Protein AF-A0A0N4XZN3-F1 (afdb_monomer_lite)

pLDDT: mean 88.37, std 9.89, range [32.91, 96.88]

InterPro domains:
  IPR043968 SGNH domain [PF19040] (15-165)
  IPR050879 Acyltransferase 3 [PTHR23028] (6-168)

Sequence (171 aa):
MLEHDCNLKFSDYIHRVGEMRPDYLFVITKCVLRGREPNSTEQDAFVKQMSTRTQTLQNLVTKRMFILDALPRPIPRYVTVLNSKLSNHQSFNQTELFDQMAVEFTRSALRQVINSCEKCSLISYDNVFGSGSSFRVFDEKTKVSFFTEHYMSPFGLREVAPIYEEICASF

Secondary structure (DSSP, 8-state):
-HHHHHHHHHHHHHHHHHHH--SEEEE-PPP---SSPPPHHHHHHHHHHHHHHHHHHHHH-SSEEEEEPPPP-BPTTHHHHHHHHHHTT----GGGGB-HHHHHHHHHHHHHHHTT-TTEEEE--HHHHEETTEE-SB-TTT--BSB-SSSB-HHHHHHHHHHHHHHHHT-

Radius of gyration: 17.48 Å; chains: 1; bounding box: 46×41×43 Å

Structure (mmCIF, N/CA/C/O backbone):
data_AF-A0A0N4XZN3-F1
#
_entry.id   AF-A0A0N4XZN3-F1
#
loop_
_atom_site.group_PDB
_atom_site.id
_atom_site.type_symbol
_atom_site.label_atom_id
_atom_site.label_alt_id
_atom_site.label_comp_id
_atom_site.label_asym_id
_atom_site.label_entity_id
_atom_site.label_seq_id
_atom_site.pdbx_PDB_ins_code
_atom_site.Cartn_x
_atom_site.Cartn_y
_atom_site.Cartn_z
_atom_site.occupancy
_atom_site.B_iso_or_equiv
_atom_site.auth_seq_id
_atom_site.auth_comp_id
_atom_site.auth_asym_id
_atom_site.auth_atom_id
_atom_site.pdbx_PDB_model_num
ATOM 1 N N . MET A 1 1 ? -10.586 21.192 -7.778 1.00 32.91 1 MET A N 1
ATOM 2 C CA . MET A 1 1 ? -11.608 20.205 -8.209 1.00 32.91 1 MET A CA 1
ATOM 3 C C . MET A 1 1 ? -11.379 18.814 -7.617 1.00 32.91 1 MET A C 1
ATOM 5 O O . MET A 1 1 ? -12.335 18.256 -7.107 1.00 32.91 1 MET A O 1
ATOM 9 N N . LEU A 1 2 ? -10.148 18.279 -7.610 1.00 49.03 2 LEU A N 1
ATOM 10 C CA . LEU A 1 2 ? -9.853 16.934 -7.077 1.00 49.03 2 LEU A CA 1
ATOM 11 C C . LEU A 1 2 ? -10.108 16.762 -5.561 1.00 49.03 2 LEU A C 1
ATOM 13 O O . LEU A 1 2 ? -10.553 15.702 -5.143 1.00 49.03 2 LEU A O 1
ATOM 17 N N . GLU A 1 3 ? -9.877 17.786 -4.730 1.00 53.75 3 GLU A N 1
ATOM 18 C CA . GLU A 1 3 ? -10.095 17.675 -3.272 1.00 53.75 3 GLU A CA 1
ATOM 19 C C . GLU A 1 3 ? -11.572 17.580 -2.861 1.00 53.75 3 GLU A C 1
ATOM 21 O O . GLU A 1 3 ? -11.894 16.879 -1.903 1.00 53.75 3 GLU A O 1
ATOM 26 N N . HIS A 1 4 ? -12.477 18.258 -3.580 1.00 54.84 4 HIS A N 1
ATOM 27 C CA . HIS A 1 4 ? -13.907 18.252 -3.253 1.00 54.84 4 HIS A CA 1
ATOM 28 C C . HIS A 1 4 ? -14.523 16.865 -3.487 1.00 54.84 4 HIS A C 1
ATOM 30 O O . HIS A 1 4 ? -15.221 16.351 -2.618 1.00 54.84 4 HIS A O 1
ATOM 36 N N . ASP A 1 5 ? -14.173 16.220 -4.603 1.00 66.38 5 ASP A N 1
ATOM 37 C CA . ASP A 1 5 ? -14.630 14.864 -4.928 1.00 66.38 5 ASP A CA 1
ATOM 38 C C . ASP A 1 5 ? -14.060 13.820 -3.948 1.00 66.38 5 ASP A C 1
ATOM 40 O O . ASP A 1 5 ? -14.796 12.995 -3.412 1.00 66.38 5 ASP A O 1
ATOM 44 N N . CYS A 1 6 ? -12.774 13.920 -3.583 1.00 70.19 6 CYS A N 1
ATOM 45 C CA . CYS A 1 6 ? -12.170 13.039 -2.575 1.00 70.19 6 CYS A CA 1
ATOM 46 C C . CYS A 1 6 ? -12.854 13.127 -1.200 1.00 70.19 6 CYS A C 1
ATOM 48 O O . CYS A 1 6 ? -13.002 12.109 -0.522 1.00 70.19 6 CYS A O 1
ATOM 50 N N . ASN A 1 7 ? -13.263 14.325 -0.771 1.00 75.12 7 ASN A N 1
ATOM 51 C CA . ASN A 1 7 ? -13.952 14.504 0.509 1.00 75.12 7 ASN A CA 1
ATOM 52 C C . ASN A 1 7 ? -15.372 13.923 0.486 1.00 75.12 7 ASN A C 1
ATOM 54 O O . ASN A 1 7 ? -15.772 13.282 1.458 1.00 75.12 7 ASN A O 1
ATOM 58 N N . LEU A 1 8 ? -16.101 14.073 -0.625 1.00 76.06 8 LEU A N 1
ATOM 59 C CA . LEU A 1 8 ? -17.420 13.456 -0.798 1.00 76.06 8 LEU A CA 1
ATOM 60 C C . LEU A 1 8 ? -17.325 11.925 -0.783 1.00 76.06 8 LEU A C 1
ATOM 62 O O . LEU A 1 8 ? -18.029 11.272 -0.017 1.00 76.06 8 LEU A O 1
ATOM 66 N N . LYS A 1 9 ? -16.376 11.347 -1.531 1.00 84.44 9 LYS A N 1
ATOM 67 C CA . LYS A 1 9 ? -16.138 9.893 -1.528 1.00 84.44 9 LYS A CA 1
ATOM 68 C C . LYS A 1 9 ? -15.739 9.357 -0.159 1.00 84.44 9 LYS A C 1
ATOM 70 O O . LYS A 1 9 ? -16.122 8.245 0.197 1.00 84.44 9 LYS A O 1
ATOM 75 N N . PHE A 1 10 ? -14.988 10.137 0.616 1.00 86.88 10 PHE A N 1
ATOM 76 C CA . PHE A 1 10 ? -14.666 9.764 1.987 1.00 86.88 10 PHE A CA 1
ATOM 77 C C . PHE A 1 10 ? -15.916 9.755 2.877 1.00 86.88 10 PHE A C 1
ATOM 79 O O . PHE A 1 10 ? -16.100 8.809 3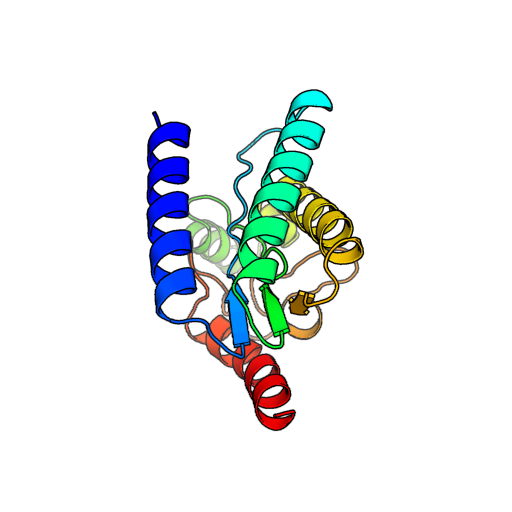.636 1.00 86.88 10 PHE A O 1
ATOM 86 N N . SER A 1 11 ? -16.802 10.747 2.748 1.00 89.31 11 SER A N 1
ATOM 87 C CA . SER A 1 11 ? -18.074 10.775 3.484 1.00 89.31 11 SER A CA 1
ATOM 88 C C . SER A 1 11 ? -18.942 9.549 3.180 1.00 89.31 11 SER A C 1
ATOM 90 O O . SER A 1 11 ? -19.426 8.899 4.106 1.00 89.31 11 SER A O 1
ATOM 92 N N . ASP A 1 12 ? -19.077 9.180 1.904 1.00 92.00 12 ASP A N 1
ATOM 93 C CA . ASP A 1 12 ? -19.816 7.980 1.488 1.00 92.00 12 ASP A CA 1
ATOM 94 C C . ASP A 1 12 ? -19.195 6.695 2.059 1.00 92.00 12 ASP A C 1
ATOM 96 O O . ASP A 1 12 ? -19.902 5.788 2.502 1.00 92.00 12 ASP A O 1
ATOM 100 N N . TYR A 1 13 ? -17.861 6.606 2.063 1.00 92.12 13 TYR A N 1
ATOM 101 C CA . TYR A 1 13 ? -17.138 5.468 2.631 1.00 92.12 13 TYR A CA 1
ATOM 102 C C . TYR A 1 13 ? -17.388 5.339 4.137 1.00 92.12 13 TYR A C 1
ATOM 104 O O . TYR A 1 13 ? -17.700 4.251 4.618 1.00 92.12 13 TYR A O 1
ATOM 112 N N . ILE A 1 14 ? -17.315 6.452 4.870 1.00 94.56 14 ILE A N 1
ATOM 113 C CA . ILE A 1 14 ? -17.591 6.506 6.310 1.00 94.56 14 ILE A CA 1
ATOM 114 C C . ILE A 1 14 ? -19.020 6.076 6.615 1.00 94.56 14 ILE A C 1
ATOM 116 O O . ILE A 1 14 ? -19.227 5.281 7.530 1.00 94.56 14 ILE A O 1
ATOM 120 N N . HIS A 1 15 ? -19.988 6.548 5.828 1.00 95.56 15 HIS A N 1
ATOM 121 C CA . HIS A 1 15 ? -21.382 6.147 5.973 1.00 95.56 15 HIS A CA 1
ATOM 122 C C . HIS A 1 15 ? -21.540 4.625 5.845 1.00 95.56 15 HIS A C 1
ATOM 124 O O . HIS A 1 15 ? -22.050 3.989 6.764 1.00 95.56 15 HIS A O 1
ATOM 130 N N . ARG A 1 16 ? -20.989 4.021 4.784 1.00 95.19 16 ARG A N 1
ATOM 131 C CA . ARG A 1 16 ? -21.050 2.565 4.566 1.00 95.19 16 ARG A CA 1
ATOM 132 C C . ARG A 1 16 ? -20.364 1.765 5.671 1.00 95.19 16 ARG A C 1
ATOM 134 O O . ARG A 1 16 ? -20.902 0.760 6.125 1.00 95.19 16 ARG A O 1
ATOM 141 N N . VAL A 1 17 ? -19.178 2.186 6.115 1.00 96.00 17 VAL A N 1
ATOM 142 C CA . VAL A 1 17 ? -18.477 1.529 7.234 1.00 96.00 17 VAL A CA 1
ATOM 143 C C . VAL A 1 17 ? -19.312 1.622 8.514 1.00 96.00 17 VAL A C 1
ATOM 145 O O . VAL A 1 17 ? -19.399 0.644 9.253 1.00 96.00 17 VAL A O 1
ATOM 148 N N . GLY A 1 18 ? -19.963 2.763 8.750 1.00 96.38 18 GLY A N 1
ATOM 149 C CA . GLY A 1 18 ? -20.857 2.970 9.886 1.00 96.38 18 GLY A CA 1
ATOM 150 C C . GLY A 1 18 ? -22.113 2.098 9.852 1.00 96.38 18 GLY A C 1
ATOM 151 O O . GLY A 1 18 ? -22.528 1.624 10.904 1.00 96.38 18 GLY A O 1
ATOM 152 N N . GLU A 1 19 ? -22.686 1.838 8.675 1.00 96.88 19 GLU A N 1
ATOM 153 C CA . GLU A 1 19 ? -23.810 0.902 8.517 1.00 96.88 19 GLU A CA 1
ATOM 154 C C . GLU A 1 19 ? -23.385 -0.552 8.757 1.00 96.88 19 GLU A C 1
ATOM 156 O O . GLU A 1 19 ? -24.085 -1.300 9.437 1.00 96.88 19 GLU A O 1
ATOM 161 N N . MET A 1 20 ? -22.223 -0.952 8.232 1.00 96.38 20 MET A N 1
ATOM 162 C CA . MET A 1 20 ? -21.721 -2.325 8.358 1.00 96.38 20 MET A CA 1
ATOM 163 C C . MET A 1 20 ? -21.184 -2.653 9.756 1.00 96.38 20 MET A C 1
ATOM 165 O O . MET A 1 20 ? -21.233 -3.813 10.157 1.00 96.38 20 MET A O 1
ATOM 169 N N . ARG A 1 21 ? -20.637 -1.659 10.474 1.00 94.56 21 ARG A N 1
ATOM 170 C CA . ARG A 1 21 ? -19.970 -1.804 11.785 1.00 94.56 21 ARG A CA 1
ATOM 171 C C . ARG A 1 21 ? -19.018 -3.011 11.848 1.00 94.56 21 ARG A C 1
ATOM 173 O O . ARG A 1 21 ? -19.227 -3.914 12.659 1.00 94.56 21 ARG A O 1
ATOM 180 N N . PRO A 1 22 ? -17.991 -3.063 10.985 1.00 96.69 22 PRO A N 1
ATOM 181 C CA . PRO A 1 22 ? -17.178 -4.259 10.841 1.00 96.69 22 PRO A CA 1
ATOM 182 C C . PRO A 1 22 ? -16.322 -4.543 12.084 1.00 96.69 22 PRO A C 1
ATOM 184 O O . PRO A 1 22 ? -15.758 -3.629 12.691 1.00 96.69 22 PRO A O 1
ATOM 187 N N . ASP A 1 23 ? -16.140 -5.832 12.378 1.00 95.50 23 ASP A N 1
ATOM 188 C CA . ASP A 1 23 ? -15.114 -6.324 13.306 1.00 95.50 23 ASP A CA 1
ATOM 189 C C . ASP A 1 23 ? -13.709 -5.959 12.845 1.00 95.50 23 ASP A C 1
ATOM 191 O O . ASP A 1 23 ? -12.902 -5.449 13.629 1.00 95.50 23 ASP A O 1
ATOM 195 N N . TYR A 1 24 ? -13.450 -6.153 11.555 1.00 94.50 24 TYR A N 1
ATOM 196 C CA . TYR A 1 24 ? -12.155 -5.914 10.945 1.00 94.50 24 TYR A CA 1
ATOM 197 C C . TYR A 1 24 ? -12.304 -5.037 9.708 1.00 94.50 24 TYR A C 1
ATOM 199 O O . TYR A 1 24 ? -13.159 -5.294 8.862 1.00 94.50 24 TYR A O 1
ATOM 207 N N . LEU A 1 25 ? -11.456 -4.019 9.581 1.00 94.94 25 LEU A N 1
ATOM 208 C CA . LEU A 1 25 ? -11.438 -3.140 8.412 1.00 94.94 25 LEU A CA 1
ATOM 209 C C . LEU A 1 25 ? -10.049 -3.101 7.787 1.00 94.94 25 LEU A C 1
ATOM 211 O O . LEU A 1 25 ? -9.089 -2.764 8.470 1.00 94.94 25 LEU A O 1
ATOM 215 N N . PHE A 1 26 ? -9.951 -3.369 6.487 1.00 92.81 26 PHE A N 1
ATOM 216 C CA . PHE A 1 26 ? -8.720 -3.191 5.717 1.00 92.81 26 PHE A CA 1
ATOM 217 C C . PHE A 1 26 ? -8.796 -1.886 4.922 1.00 92.81 26 PHE A C 1
ATOM 219 O O . PHE A 1 26 ? -9.704 -1.690 4.115 1.00 92.81 26 PHE A O 1
ATOM 226 N N . VAL A 1 27 ? -7.843 -0.985 5.150 1.00 90.19 27 VAL A N 1
ATOM 227 C CA . VAL A 1 27 ? -7.768 0.334 4.517 1.00 90.19 27 VAL A CA 1
ATOM 228 C C . VAL A 1 27 ? -6.563 0.375 3.589 1.00 90.19 27 VAL A C 1
ATOM 230 O O . VAL A 1 27 ? -5.416 0.344 4.029 1.00 90.19 27 VAL A O 1
ATOM 233 N N . ILE A 1 28 ? -6.830 0.492 2.291 1.00 81.19 28 ILE A N 1
ATOM 234 C CA . ILE A 1 28 ? -5.795 0.652 1.269 1.00 81.19 28 ILE A CA 1
ATOM 235 C C . ILE A 1 28 ? -5.519 2.144 1.099 1.00 81.19 28 ILE A C 1
ATOM 237 O O . ILE A 1 28 ? -6.377 2.895 0.629 1.00 81.19 28 ILE A O 1
ATOM 241 N N . THR A 1 29 ? -4.315 2.579 1.459 1.00 70.81 29 THR A N 1
ATOM 242 C CA . THR A 1 29 ? -3.883 3.962 1.253 1.00 70.81 29 THR A CA 1
ATOM 243 C C . THR A 1 29 ? -3.195 4.077 -0.107 1.00 70.81 29 THR A C 1
ATOM 245 O O . THR A 1 29 ? -2.311 3.294 -0.450 1.00 70.81 29 THR A O 1
ATOM 248 N N . LYS A 1 30 ? -3.631 5.024 -0.944 1.00 66.56 30 LYS A N 1
ATOM 249 C CA . LYS A 1 30 ? -2.907 5.365 -2.177 1.00 66.56 30 LYS A CA 1
ATOM 250 C C . LYS A 1 30 ? -2.023 6.573 -1.902 1.00 66.56 30 LYS A C 1
ATOM 252 O O . LYS A 1 30 ? -2.491 7.546 -1.320 1.00 66.56 30 LYS A O 1
ATOM 257 N N . CYS A 1 31 ? -0.773 6.525 -2.359 1.00 60.41 31 CYS A N 1
ATOM 258 C CA . CYS A 1 31 ? 0.138 7.665 -2.300 1.00 60.41 31 CYS A CA 1
ATOM 259 C C . CYS A 1 31 ? -0.448 8.849 -3.096 1.00 60.41 31 CYS A C 1
ATOM 261 O O . CYS A 1 31 ? -0.758 8.718 -4.286 1.00 60.41 31 CYS A O 1
ATOM 263 N N . VAL A 1 32 ? -0.653 9.986 -2.422 1.00 60.38 32 VAL A N 1
ATOM 264 C CA . VAL A 1 32 ? -1.371 11.152 -2.976 1.00 60.38 32 VAL A CA 1
ATOM 265 C C . VAL A 1 32 ? -0.415 12.209 -3.530 1.00 60.38 32 VAL A C 1
ATOM 267 O O . VAL A 1 32 ? -0.792 12.963 -4.429 1.00 60.38 32 VAL A O 1
ATOM 270 N N . LEU A 1 33 ? 0.830 12.245 -3.048 1.00 64.06 33 LEU A N 1
ATOM 271 C CA . LEU A 1 33 ? 1.810 13.224 -3.504 1.00 64.06 33 LEU A CA 1
ATOM 272 C C . LEU A 1 33 ? 2.217 12.976 -4.959 1.00 64.06 33 LEU A C 1
ATOM 274 O O . LEU A 1 33 ? 2.283 11.841 -5.437 1.00 64.06 33 LEU A O 1
ATOM 278 N N . ARG A 1 34 ? 2.439 14.073 -5.686 1.00 61.78 34 ARG A N 1
ATOM 279 C CA . ARG A 1 34 ? 2.881 14.054 -7.080 1.00 61.78 34 ARG A CA 1
ATOM 280 C C . ARG A 1 34 ? 3.993 15.071 -7.287 1.00 61.78 34 ARG A C 1
ATOM 282 O O . ARG A 1 34 ? 3.723 16.267 -7.241 1.00 61.78 34 ARG A O 1
ATOM 289 N N . GLY A 1 35 ? 5.191 14.589 -7.612 1.00 62.06 35 GLY A N 1
ATOM 290 C CA . GLY A 1 35 ? 6.164 15.327 -8.422 1.00 62.06 35 GLY A CA 1
ATOM 291 C C . GLY A 1 35 ? 6.796 16.573 -7.799 1.00 62.06 35 GLY A C 1
ATOM 292 O O . GLY A 1 35 ? 7.469 17.305 -8.518 1.00 62.06 35 GLY A O 1
ATOM 293 N N . ARG A 1 36 ? 6.593 16.830 -6.502 1.00 75.31 36 ARG A N 1
ATOM 294 C CA . ARG A 1 36 ? 7.401 17.770 -5.716 1.00 75.31 36 ARG A CA 1
ATOM 295 C C . ARG A 1 36 ? 7.333 17.450 -4.232 1.00 75.31 36 ARG A C 1
ATOM 297 O O . ARG A 1 36 ? 6.338 16.896 -3.759 1.00 75.31 36 ARG A O 1
ATOM 304 N N . GLU A 1 37 ? 8.358 17.886 -3.515 1.00 73.75 37 GLU A N 1
ATOM 305 C CA . GLU A 1 37 ? 8.360 17.861 -2.062 1.00 73.75 37 GLU A CA 1
ATOM 306 C C . GLU A 1 37 ? 7.263 18.805 -1.530 1.00 73.75 37 GLU A C 1
ATOM 308 O O . GLU A 1 37 ? 7.170 19.963 -1.970 1.00 73.75 37 GLU A O 1
ATOM 313 N N . PRO A 1 38 ? 6.375 18.327 -0.642 1.00 77.50 38 PRO A N 1
ATOM 314 C CA . PRO A 1 38 ? 5.446 19.201 0.060 1.00 77.50 38 PRO A CA 1
ATOM 315 C C . PRO A 1 38 ? 6.219 20.120 1.013 1.00 77.50 38 PRO A C 1
ATOM 317 O O . PRO A 1 38 ? 7.145 19.677 1.692 1.00 77.50 38 PRO A O 1
ATOM 320 N N . ASN A 1 39 ? 5.826 21.390 1.107 1.00 85.62 39 ASN A N 1
ATOM 321 C CA . ASN A 1 39 ? 6.360 22.271 2.151 1.00 85.62 39 ASN A CA 1
ATOM 322 C C . ASN A 1 39 ? 5.834 21.850 3.538 1.00 85.62 39 ASN A C 1
ATOM 324 O O . ASN A 1 39 ? 4.866 21.098 3.632 1.00 85.62 39 ASN A O 1
ATOM 328 N N . SER A 1 40 ? 6.433 22.352 4.620 1.00 85.38 40 SER A N 1
ATOM 329 C CA . SER A 1 40 ? 6.061 21.959 5.991 1.00 85.38 40 SER A CA 1
ATOM 330 C C . SER A 1 40 ? 4.565 22.110 6.292 1.00 85.38 40 SER A C 1
ATOM 332 O O . SER A 1 40 ? 3.961 21.216 6.872 1.00 85.38 40 SER A O 1
ATOM 334 N N . THR A 1 41 ? 3.929 23.187 5.826 1.00 87.69 41 THR A N 1
ATOM 335 C CA . THR A 1 41 ? 2.488 23.410 6.023 1.00 87.69 41 THR A CA 1
ATOM 336 C C . THR A 1 41 ? 1.636 22.361 5.303 1.00 87.69 41 THR A C 1
ATOM 338 O O . THR A 1 41 ? 0.640 21.887 5.846 1.00 87.69 41 THR A O 1
ATOM 341 N N . GLU A 1 42 ? 2.022 21.970 4.089 1.00 85.38 42 GLU A N 1
ATOM 342 C CA . GLU A 1 42 ? 1.353 20.907 3.330 1.00 85.38 42 GLU A CA 1
ATOM 343 C C . GLU A 1 42 ? 1.542 19.540 3.989 1.00 85.38 42 GLU A C 1
ATOM 345 O O . GLU A 1 42 ? 0.604 18.740 4.030 1.00 85.38 42 GLU A O 1
ATOM 350 N N . GLN A 1 43 ? 2.731 19.286 4.539 1.00 84.94 43 GLN A N 1
ATOM 351 C CA . GLN A 1 43 ? 3.023 18.065 5.284 1.00 84.94 43 GLN A CA 1
ATOM 352 C C . GLN A 1 43 ? 2.143 17.955 6.532 1.00 84.94 43 GLN A C 1
ATOM 354 O O . GLN A 1 43 ? 1.460 16.944 6.714 1.00 84.94 43 GLN A O 1
ATOM 359 N N . ASP A 1 44 ? 2.087 19.016 7.337 1.00 88.75 44 ASP A N 1
ATOM 360 C CA . ASP A 1 44 ? 1.267 19.076 8.548 1.00 88.75 44 ASP A CA 1
ATOM 361 C C . ASP A 1 44 ? -0.223 18.915 8.228 1.00 88.75 44 ASP A C 1
ATOM 363 O O . ASP A 1 44 ? -0.943 18.175 8.905 1.00 88.75 44 ASP A O 1
ATOM 367 N N . ALA A 1 45 ? -0.699 19.563 7.159 1.00 88.50 45 ALA A N 1
ATOM 368 C CA . ALA A 1 45 ? -2.077 19.429 6.698 1.00 88.50 45 ALA A CA 1
ATOM 369 C C . ALA A 1 45 ? -2.401 17.988 6.268 1.00 88.50 45 ALA A C 1
ATOM 371 O O . ALA A 1 45 ? -3.470 17.470 6.610 1.00 88.50 45 ALA A O 1
ATOM 372 N N . PHE A 1 46 ? -1.479 17.323 5.566 1.00 86.12 46 PHE A N 1
ATOM 373 C CA . PHE A 1 46 ? -1.630 15.930 5.150 1.00 86.12 46 PHE A CA 1
ATOM 374 C C . PHE A 1 46 ? -1.688 14.980 6.351 1.00 86.12 46 PHE A C 1
ATOM 376 O O . PHE A 1 46 ? -2.619 14.176 6.451 1.00 86.12 46 PHE A O 1
ATOM 383 N N . VAL A 1 47 ? -0.750 15.107 7.296 1.00 89.19 47 VAL A N 1
ATOM 384 C CA . VAL A 1 47 ? -0.727 14.301 8.527 1.00 89.19 47 VAL A CA 1
ATOM 385 C C . VAL A 1 47 ? -2.011 14.522 9.323 1.00 89.19 47 VAL A C 1
ATOM 387 O O . VAL A 1 47 ? -2.694 13.558 9.660 1.00 89.19 47 VAL A O 1
ATOM 390 N N . LYS A 1 48 ? -2.418 15.779 9.542 1.00 91.69 48 LYS A N 1
ATOM 391 C CA . LYS A 1 48 ? -3.656 16.115 10.261 1.00 91.69 48 LYS A CA 1
ATOM 392 C C . LYS A 1 48 ? -4.896 15.519 9.596 1.00 91.69 48 LYS A C 1
ATOM 394 O O . LYS A 1 48 ? -5.781 15.008 10.291 1.00 91.69 48 LYS A O 1
ATOM 399 N N . GLN A 1 49 ? -4.975 15.566 8.265 1.00 88.88 49 GLN A N 1
ATOM 400 C CA . GLN A 1 49 ? -6.076 14.954 7.526 1.00 88.88 49 GLN A CA 1
ATOM 401 C C . GLN A 1 49 ? -6.086 13.433 7.720 1.00 88.88 49 GLN A C 1
ATOM 403 O O . GLN A 1 49 ? -7.137 12.878 8.041 1.00 88.88 49 GLN A O 1
ATOM 408 N N . MET A 1 50 ? -4.944 12.758 7.567 1.00 88.75 50 MET A N 1
ATOM 409 C CA . MET A 1 50 ? -4.859 11.310 7.775 1.00 88.75 50 MET A CA 1
ATOM 410 C C . MET A 1 50 ? -5.204 10.910 9.210 1.00 88.75 50 MET A C 1
ATOM 412 O O . MET A 1 50 ? -5.961 9.955 9.391 1.00 88.75 50 MET A O 1
ATOM 416 N N . SER A 1 51 ? -4.736 11.659 10.212 1.00 92.31 51 SER A N 1
ATOM 417 C CA . SER A 1 51 ? -5.079 11.434 11.620 1.00 92.31 51 SER A CA 1
ATOM 418 C C . SER A 1 51 ? -6.577 11.551 11.850 1.00 92.31 51 SER A C 1
ATOM 420 O O . SER A 1 51 ? -7.186 10.636 12.395 1.00 92.31 51 SER A O 1
ATOM 422 N N . THR A 1 52 ? -7.196 12.626 11.354 1.00 92.50 52 THR A N 1
ATOM 423 C CA . THR A 1 52 ? -8.643 12.848 11.499 1.00 92.50 52 THR A CA 1
ATOM 424 C C . THR A 1 52 ? -9.435 11.710 10.858 1.00 92.50 52 THR A C 1
ATOM 426 O O . THR A 1 52 ? -10.329 11.143 11.479 1.00 92.50 52 THR A O 1
ATOM 429 N N . ARG A 1 53 ? -9.083 11.318 9.627 1.00 91.69 53 ARG A N 1
ATOM 430 C CA . ARG A 1 53 ? -9.776 10.242 8.903 1.00 91.69 53 ARG A CA 1
ATOM 431 C C . ARG A 1 53 ? -9.613 8.884 9.584 1.00 91.69 53 ARG A C 1
ATOM 433 O O . ARG A 1 53 ? -10.584 8.138 9.694 1.00 91.69 53 ARG A O 1
ATOM 440 N N . THR A 1 54 ? -8.410 8.587 10.068 1.00 93.50 54 THR A N 1
ATOM 441 C CA . THR A 1 54 ? -8.105 7.359 10.814 1.00 93.50 54 THR A CA 1
ATOM 442 C C . THR A 1 54 ? -8.876 7.315 12.129 1.00 93.50 54 THR A C 1
ATOM 444 O O . THR A 1 54 ? -9.468 6.288 12.456 1.00 93.50 54 THR A O 1
ATOM 447 N N . GLN A 1 55 ? -8.948 8.441 12.845 1.00 94.56 55 GLN A N 1
ATOM 448 C CA . GLN A 1 55 ? -9.703 8.554 14.088 1.00 94.56 55 GLN A CA 1
ATOM 449 C C . GLN A 1 55 ? -11.204 8.335 13.871 1.00 94.56 55 GLN A C 1
ATOM 451 O O . GLN A 1 55 ? -11.833 7.595 14.625 1.00 94.56 55 GLN A O 1
ATOM 456 N N . THR A 1 56 ? -11.778 8.916 12.816 1.00 94.44 56 THR A N 1
ATOM 457 C CA . THR A 1 56 ? -13.184 8.675 12.471 1.00 94.44 56 THR A CA 1
ATOM 458 C C . THR A 1 56 ? -13.436 7.199 12.173 1.00 94.44 56 THR A C 1
ATOM 460 O O . THR A 1 56 ? -14.399 6.634 12.683 1.00 94.44 56 THR A O 1
ATOM 463 N N . LEU A 1 57 ? -12.565 6.549 11.394 1.00 94.69 57 LEU A N 1
ATOM 464 C CA . LEU A 1 57 ? -12.732 5.138 11.041 1.00 94.69 57 LEU A CA 1
ATOM 465 C C . LEU A 1 57 ? -12.601 4.205 12.249 1.00 94.69 57 LEU A C 1
ATOM 467 O O . LEU A 1 57 ? -13.456 3.342 12.424 1.00 94.69 57 LEU A O 1
ATOM 471 N N . GLN A 1 58 ? -11.597 4.381 13.116 1.00 94.69 58 GLN A N 1
ATOM 472 C CA . GLN A 1 58 ? -11.413 3.483 14.269 1.00 94.69 58 GLN A CA 1
ATOM 473 C C . GLN A 1 58 ? -12.598 3.501 15.250 1.00 94.69 58 GLN A C 1
ATOM 475 O O . GLN A 1 58 ? -12.848 2.512 15.942 1.00 94.69 58 GLN A O 1
ATOM 480 N N . ASN A 1 59 ? -13.358 4.600 15.295 1.00 94.81 59 ASN A N 1
ATOM 481 C CA . ASN A 1 59 ? -14.564 4.704 16.116 1.00 94.81 59 ASN A CA 1
ATOM 482 C C . ASN A 1 59 ? -15.734 3.876 15.557 1.00 94.81 59 ASN A C 1
ATOM 484 O O . ASN A 1 59 ? -16.648 3.534 16.303 1.00 94.81 59 ASN A O 1
ATOM 488 N N . LEU A 1 60 ? -15.699 3.535 14.266 1.00 96.12 60 LEU A N 1
ATOM 489 C CA . LEU A 1 60 ? -16.725 2.739 13.585 1.00 96.12 60 LEU A CA 1
ATOM 490 C C . LEU A 1 60 ? -16.389 1.242 13.533 1.00 96.12 60 LEU A C 1
ATOM 492 O O . LEU A 1 60 ? -17.289 0.421 13.372 1.00 96.12 60 LEU A O 1
ATOM 496 N N . VAL A 1 61 ? -15.111 0.884 13.681 1.00 96.62 61 VAL A N 1
ATOM 497 C CA . VAL A 1 61 ? -14.634 -0.508 13.709 1.00 96.62 61 VAL A CA 1
ATOM 498 C C . VAL A 1 61 ? -14.725 -1.065 15.127 1.00 96.62 61 VAL A C 1
ATOM 500 O O . VAL A 1 61 ? -14.302 -0.411 16.083 1.00 96.62 61 VAL A O 1
ATOM 503 N N . THR A 1 62 ? -15.239 -2.280 15.304 1.00 95.44 62 THR A N 1
ATOM 504 C CA . THR A 1 62 ? -15.420 -2.862 16.646 1.00 95.44 62 THR A CA 1
ATOM 505 C C . THR A 1 62 ? -14.136 -3.485 17.195 1.00 95.44 62 THR A C 1
ATOM 507 O O . THR A 1 62 ? -13.849 -3.256 18.370 1.00 95.44 62 THR A O 1
ATOM 510 N N . LYS A 1 63 ? -13.327 -4.192 16.384 1.00 94.94 63 LYS A N 1
ATOM 511 C CA . LYS A 1 63 ? -12.092 -4.857 16.854 1.00 94.94 63 LYS A CA 1
ATOM 512 C C . LYS A 1 63 ? -10.805 -4.214 16.333 1.00 94.94 63 LYS A C 1
ATOM 514 O O . LYS A 1 63 ? -10.090 -3.596 17.118 1.00 94.94 63 LYS A O 1
ATOM 519 N N . ARG A 1 64 ? -10.467 -4.370 15.047 1.00 95.19 64 ARG A N 1
ATOM 520 C CA . ARG A 1 64 ? -9.145 -3.974 14.515 1.00 95.19 64 ARG A CA 1
ATOM 521 C C . ARG A 1 64 ? -9.217 -3.401 13.102 1.00 95.19 64 ARG A C 1
ATOM 523 O O . ARG A 1 64 ? -9.966 -3.874 12.257 1.00 95.19 64 ARG A O 1
ATOM 530 N N . MET A 1 65 ? -8.401 -2.391 12.834 1.00 95.12 65 MET A N 1
ATOM 531 C CA . MET A 1 65 ? -8.259 -1.757 11.530 1.00 95.12 65 MET A CA 1
ATOM 532 C C . MET A 1 65 ? -6.846 -1.982 10.993 1.00 95.12 65 MET A C 1
ATOM 534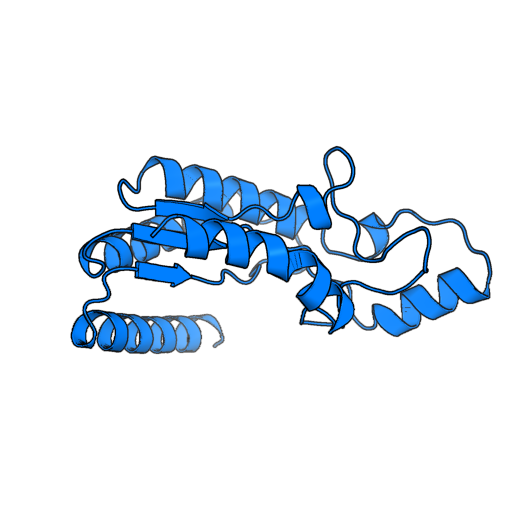 O O . MET A 1 65 ? -5.865 -1.530 11.574 1.00 95.12 65 MET A O 1
ATOM 538 N N . PHE A 1 66 ? -6.735 -2.668 9.867 1.00 94.00 66 PHE A N 1
ATOM 539 C CA . PHE A 1 66 ? -5.480 -2.867 9.164 1.00 94.00 66 PHE A CA 1
ATOM 540 C C . PHE A 1 66 ? -5.291 -1.767 8.137 1.00 94.00 66 PHE A C 1
ATOM 542 O O . PHE A 1 66 ? -6.111 -1.604 7.235 1.00 94.00 66 PHE A O 1
ATOM 549 N N . ILE A 1 67 ? -4.211 -1.010 8.263 1.00 92.88 67 ILE A N 1
ATOM 550 C CA . ILE A 1 67 ? -3.861 0.034 7.309 1.00 92.88 67 ILE A CA 1
ATOM 551 C C . ILE A 1 67 ? -2.699 -0.467 6.475 1.00 92.88 67 ILE A C 1
ATOM 553 O O . ILE A 1 67 ? -1.662 -0.865 7.002 1.00 92.88 67 ILE A O 1
ATOM 557 N N . LEU A 1 68 ? -2.878 -0.432 5.164 1.00 90.44 68 LEU A N 1
ATOM 558 C CA . LEU A 1 68 ? -1.820 -0.747 4.231 1.00 90.44 68 LEU A CA 1
ATOM 559 C C . LEU A 1 68 ? -0.741 0.329 4.255 1.00 90.44 68 LEU A C 1
ATOM 561 O O . LEU A 1 68 ? -1.059 1.512 4.080 1.00 90.44 68 LEU A O 1
ATOM 565 N N . ASP A 1 69 ? 0.516 -0.081 4.425 1.00 89.06 69 ASP A N 1
ATOM 566 C CA . ASP A 1 69 ? 1.639 0.836 4.267 1.00 89.06 69 ASP A CA 1
ATOM 567 C C . ASP A 1 69 ? 1.754 1.286 2.807 1.00 89.06 69 ASP A C 1
ATOM 569 O O . ASP A 1 69 ? 1.333 0.594 1.873 1.00 89.06 69 ASP A O 1
ATOM 573 N N . ALA A 1 70 ? 2.303 2.478 2.603 1.00 87.00 70 ALA A N 1
ATOM 574 C CA . ALA A 1 70 ? 2.373 3.057 1.275 1.00 87.00 70 ALA A CA 1
ATOM 575 C C . ALA A 1 70 ? 3.316 2.247 0.375 1.00 87.00 70 ALA A C 1
ATOM 577 O O . ALA A 1 70 ? 4.467 1.973 0.718 1.00 87.00 70 ALA A O 1
ATOM 578 N N . LEU A 1 71 ? 2.814 1.903 -0.809 1.00 87.06 71 LEU A N 1
ATOM 579 C CA . LEU A 1 71 ? 3.562 1.223 -1.862 1.00 87.06 71 LEU A CA 1
ATOM 580 C C . LEU A 1 71 ? 4.240 2.225 -2.800 1.00 87.06 71 LEU A C 1
ATOM 582 O O . LEU A 1 71 ? 3.722 3.336 -2.977 1.00 87.06 71 LEU A O 1
ATOM 586 N N . PRO A 1 72 ? 5.354 1.835 -3.453 1.00 85.94 72 PRO A N 1
ATOM 587 C CA . PRO A 1 72 ? 5.965 2.665 -4.477 1.00 85.94 72 PRO A CA 1
ATOM 588 C C . PRO A 1 72 ? 4.957 2.918 -5.597 1.00 85.94 72 PRO A C 1
ATOM 590 O O . PRO A 1 72 ? 4.237 2.018 -6.034 1.00 85.94 72 PRO A O 1
ATOM 593 N N . ARG A 1 73 ? 4.913 4.162 -6.075 1.00 85.25 73 ARG A N 1
ATOM 594 C CA . ARG A 1 73 ? 4.122 4.531 -7.245 1.00 85.25 73 ARG A CA 1
ATOM 595 C C . ARG A 1 73 ? 5.035 4.561 -8.467 1.00 85.25 73 ARG A C 1
ATOM 597 O O . ARG A 1 73 ? 5.86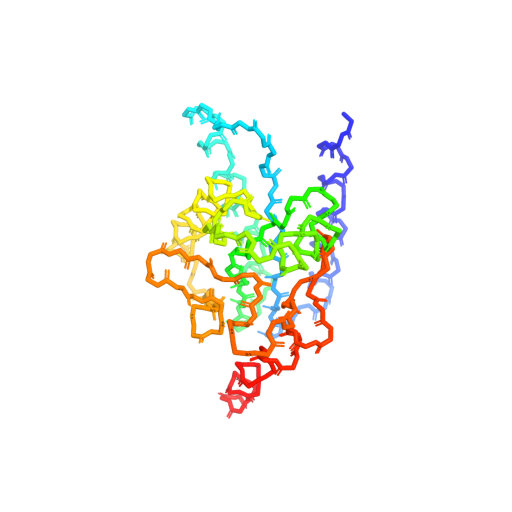9 5.467 -8.540 1.00 85.25 73 ARG A O 1
ATOM 604 N N . PRO A 1 74 ? 4.875 3.633 -9.424 1.00 89.94 74 PRO A N 1
ATOM 605 C CA . PRO A 1 74 ? 5.714 3.624 -10.608 1.00 89.94 74 PRO A CA 1
ATOM 606 C C . PRO A 1 74 ? 5.580 4.912 -11.426 1.00 89.94 74 PRO A C 1
ATOM 608 O O . PRO A 1 74 ? 4.527 5.562 -11.434 1.00 89.94 74 PRO A O 1
ATOM 611 N N . ILE A 1 75 ? 6.653 5.277 -12.126 1.00 89.88 75 ILE A N 1
ATOM 612 C CA . ILE A 1 75 ? 6.661 6.419 -13.046 1.00 89.88 75 ILE A CA 1
ATOM 613 C C . ILE A 1 75 ? 5.675 6.213 -14.215 1.00 89.88 75 ILE A C 1
ATOM 615 O O . ILE A 1 75 ? 5.318 5.080 -14.552 1.00 89.88 75 ILE A O 1
ATOM 619 N N . PRO A 1 76 ? 5.232 7.286 -14.892 1.00 88.31 76 PRO A N 1
ATOM 620 C CA . PRO A 1 76 ? 4.458 7.148 -16.124 1.00 88.31 76 PRO A CA 1
ATOM 621 C C . PRO A 1 76 ? 5.191 6.282 -17.157 1.00 88.31 76 PRO A C 1
ATOM 623 O O . PRO A 1 76 ? 6.405 6.409 -17.317 1.00 88.31 76 PRO A O 1
ATOM 626 N N . ARG A 1 77 ? 4.462 5.421 -17.884 1.00 90.62 77 ARG A N 1
ATOM 627 C CA . ARG A 1 77 ? 5.032 4.474 -18.864 1.00 90.62 77 ARG A CA 1
ATOM 628 C C . ARG A 1 77 ? 6.076 3.524 -18.272 1.00 90.62 77 ARG A C 1
ATOM 630 O O . ARG A 1 77 ? 6.937 3.029 -18.999 1.00 90.62 77 ARG A O 1
ATOM 637 N N . TYR A 1 78 ? 5.995 3.257 -16.970 1.00 92.88 78 TYR A N 1
ATOM 638 C CA . TYR A 1 78 ? 6.946 2.436 -16.226 1.00 92.88 78 TYR A CA 1
ATOM 639 C C . TYR A 1 78 ? 7.302 1.118 -16.927 1.00 92.88 78 TYR A C 1
ATOM 641 O O . TYR A 1 78 ? 8.482 0.835 -17.104 1.00 92.88 78 TYR A O 1
ATOM 649 N N . VAL A 1 79 ? 6.309 0.348 -17.388 1.00 93.12 79 VAL A N 1
ATOM 650 C CA . VAL A 1 79 ? 6.555 -0.945 -18.054 1.00 93.12 79 VAL A CA 1
ATOM 651 C C . VAL A 1 79 ? 7.361 -0.759 -19.343 1.00 93.12 79 VAL A C 1
ATOM 653 O O . VAL A 1 79 ? 8.305 -1.503 -19.595 1.00 93.12 79 VAL A O 1
ATOM 656 N N . THR A 1 80 ? 7.047 0.266 -20.138 1.00 94.81 80 THR A N 1
ATOM 657 C CA . THR A 1 80 ? 7.793 0.597 -21.360 1.00 94.81 80 THR A CA 1
ATOM 658 C C . THR A 1 80 ? 9.229 1.015 -21.045 1.00 94.81 80 THR A C 1
ATOM 660 O O . THR A 1 80 ? 10.159 0.549 -21.700 1.00 94.81 80 THR A O 1
ATOM 663 N N . VAL A 1 81 ? 9.424 1.863 -20.029 1.00 94.88 81 VAL A N 1
ATOM 664 C CA . VAL A 1 81 ? 10.757 2.312 -19.592 1.00 94.88 81 VAL A CA 1
ATOM 665 C C . VAL A 1 81 ? 11.584 1.136 -19.078 1.00 94.88 81 VAL A C 1
ATOM 667 O O . VAL A 1 81 ? 12.735 0.978 -19.486 1.00 94.88 81 VAL A O 1
ATOM 670 N N . LEU A 1 82 ? 10.996 0.285 -18.235 1.00 95.06 82 LEU A N 1
ATOM 671 C CA . LEU A 1 82 ? 11.636 -0.919 -17.717 1.00 95.06 82 LEU A CA 1
ATOM 672 C C . LEU A 1 82 ? 12.050 -1.849 -18.862 1.00 95.06 82 LEU A C 1
ATOM 674 O O . LEU A 1 82 ? 13.219 -2.217 -18.948 1.00 95.06 82 LEU A O 1
ATOM 678 N N . ASN A 1 83 ? 11.130 -2.171 -19.775 1.00 95.19 83 ASN A N 1
ATOM 679 C CA . ASN A 1 83 ? 11.412 -3.042 -20.917 1.00 95.19 83 ASN A CA 1
ATOM 680 C C . ASN A 1 83 ? 12.534 -2.485 -21.798 1.00 95.19 83 ASN A C 1
ATOM 682 O O . ASN A 1 83 ? 13.409 -3.240 -22.218 1.00 95.19 83 ASN A O 1
ATOM 686 N N . SER A 1 84 ? 12.545 -1.173 -22.046 1.00 96.50 84 SER A N 1
ATOM 687 C CA . SER A 1 84 ? 13.612 -0.513 -22.803 1.00 96.50 84 SER A CA 1
ATOM 688 C C . SER A 1 84 ? 14.965 -0.629 -22.096 1.00 96.50 84 SER A C 1
ATOM 690 O O . SER A 1 84 ? 15.952 -0.998 -22.728 1.00 96.50 84 SER A O 1
ATOM 692 N N . LYS A 1 85 ? 15.029 -0.331 -20.791 1.00 95.88 85 LYS A N 1
ATOM 693 C CA . LYS A 1 85 ? 16.273 -0.422 -20.011 1.00 95.88 85 LYS A CA 1
ATOM 694 C C . LYS A 1 85 ? 16.806 -1.860 -19.976 1.00 95.88 85 LYS A C 1
ATOM 696 O O . LYS A 1 85 ? 17.993 -2.071 -20.209 1.00 95.88 85 LYS A O 1
ATOM 701 N N . LEU A 1 86 ? 15.929 -2.845 -19.757 1.00 94.88 86 LEU A N 1
ATOM 702 C CA . LEU A 1 86 ? 16.292 -4.265 -19.736 1.00 94.88 86 LEU A CA 1
ATOM 703 C C . LEU A 1 86 ? 16.778 -4.766 -21.103 1.00 94.88 86 LEU A C 1
ATOM 705 O O . LEU A 1 86 ? 17.819 -5.413 -21.170 1.00 94.88 86 LEU A O 1
ATOM 709 N N . SER A 1 87 ? 16.060 -4.443 -22.184 1.00 96.25 87 SER A N 1
ATOM 710 C CA . SER A 1 87 ? 16.398 -4.906 -23.542 1.00 96.25 87 SER A CA 1
ATOM 711 C C . SER A 1 87 ? 17.724 -4.332 -24.043 1.00 96.25 87 SER A C 1
ATOM 713 O O . SER A 1 87 ? 18.438 -4.989 -24.790 1.00 96.25 87 SER A O 1
ATOM 715 N N . ASN A 1 88 ? 18.074 -3.124 -23.598 1.00 96.69 88 ASN A N 1
ATOM 716 C CA . ASN A 1 88 ? 19.333 -2.467 -23.947 1.00 96.69 88 ASN A CA 1
ATOM 717 C C . ASN A 1 88 ? 20.483 -2.806 -22.983 1.00 96.69 88 ASN A C 1
ATOM 719 O O . ASN A 1 88 ? 21.537 -2.181 -23.070 1.00 96.69 88 ASN A O 1
ATOM 723 N N . HIS A 1 89 ? 20.289 -3.736 -22.039 1.00 94.12 89 HIS A N 1
ATOM 724 C CA . HIS A 1 89 ? 21.259 -4.058 -20.983 1.00 94.12 89 HIS A CA 1
ATOM 725 C C . HIS A 1 89 ? 21.761 -2.822 -20.212 1.00 94.12 89 HIS A C 1
ATOM 727 O O . HIS A 1 89 ? 22.896 -2.781 -19.734 1.00 94.12 89 HIS A O 1
ATOM 733 N N . GLN A 1 90 ? 20.916 -1.797 -20.093 1.00 95.19 90 GLN A N 1
ATOM 734 C CA . GLN A 1 90 ? 21.255 -0.579 -19.376 1.00 95.19 90 GLN A CA 1
ATOM 735 C C . GLN A 1 90 ? 21.306 -0.880 -17.874 1.00 95.19 90 GLN A C 1
ATOM 737 O O . GLN A 1 90 ? 20.383 -1.483 -17.330 1.00 95.19 90 GLN A O 1
ATOM 742 N N . SER A 1 91 ? 22.359 -0.422 -17.195 1.00 92.38 91 SER A N 1
ATOM 743 C CA . SER A 1 91 ? 22.405 -0.407 -15.729 1.00 92.38 91 SER A CA 1
ATOM 744 C C . SER A 1 91 ? 21.591 0.772 -15.192 1.00 92.38 91 SER A C 1
ATOM 746 O O . SER A 1 91 ? 21.669 1.877 -15.734 1.00 92.38 91 SER A O 1
ATOM 748 N N . PHE A 1 92 ? 20.787 0.538 -14.157 1.00 92.25 92 PHE A N 1
ATOM 749 C CA . PHE A 1 92 ? 19.959 1.553 -13.506 1.00 92.25 92 PHE A CA 1
ATOM 750 C C . PHE A 1 92 ? 19.595 1.116 -12.085 1.00 92.25 92 PHE A C 1
ATOM 752 O O . PHE A 1 92 ? 19.574 -0.080 -11.785 1.00 92.25 92 PHE A O 1
ATOM 759 N N . ASN A 1 93 ? 19.266 2.077 -11.224 1.00 92.00 93 ASN A N 1
ATOM 760 C CA . ASN A 1 93 ? 18.684 1.794 -9.916 1.00 92.00 93 ASN A CA 1
ATOM 761 C C . ASN A 1 93 ? 17.155 1.698 -10.037 1.00 92.00 93 ASN A C 1
ATOM 763 O O . ASN A 1 93 ? 16.527 2.521 -10.704 1.00 92.00 93 ASN A O 1
ATOM 767 N N . GLN A 1 94 ? 16.530 0.721 -9.374 1.00 92.94 94 GLN A N 1
ATOM 768 C CA . GLN A 1 94 ? 15.069 0.608 -9.349 1.00 92.94 94 GLN A CA 1
ATOM 769 C C . GLN A 1 94 ? 14.383 1.851 -8.757 1.00 92.94 94 GLN A C 1
ATOM 771 O O . GLN A 1 94 ? 13.234 2.116 -9.106 1.00 92.94 94 GLN A O 1
ATOM 776 N N . THR A 1 95 ? 15.078 2.643 -7.932 1.00 91.62 95 THR A N 1
ATOM 777 C CA . THR A 1 95 ? 14.576 3.929 -7.418 1.00 91.62 95 THR A CA 1
ATOM 778 C C . THR A 1 95 ? 14.305 4.961 -8.508 1.00 91.62 95 THR A C 1
ATOM 780 O O . THR A 1 95 ? 13.462 5.829 -8.321 1.00 91.62 95 THR A O 1
ATOM 783 N N . GLU A 1 96 ? 14.919 4.835 -9.689 1.00 91.81 96 GLU A N 1
ATOM 784 C CA . GLU A 1 96 ? 14.606 5.676 -10.855 1.00 91.81 96 GLU A CA 1
ATOM 785 C C . GLU A 1 96 ? 13.204 5.401 -11.429 1.00 91.81 96 GLU A C 1
ATOM 787 O O . GLU A 1 96 ? 12.713 6.153 -12.271 1.00 91.81 96 GLU A O 1
ATOM 792 N N . LEU A 1 97 ? 12.569 4.293 -11.033 1.00 92.88 97 LEU A N 1
ATOM 793 C CA . LEU A 1 97 ? 11.327 3.803 -11.626 1.00 92.88 97 LEU A CA 1
ATOM 794 C C . LEU A 1 97 ? 10.078 4.104 -10.792 1.00 92.88 97 LEU A C 1
ATOM 796 O O . LEU A 1 97 ? 8.976 3.727 -11.199 1.00 92.88 97 LEU A O 1
ATOM 800 N N . PHE A 1 98 ? 10.214 4.797 -9.662 1.00 90.00 98 PHE A N 1
ATOM 801 C CA . PHE A 1 98 ? 9.093 5.243 -8.839 1.00 90.00 98 PHE A CA 1
ATOM 802 C C . PHE A 1 98 ? 9.405 6.558 -8.119 1.00 90.00 98 PHE A C 1
ATOM 804 O O . PHE A 1 98 ? 10.553 6.977 -8.017 1.00 90.00 98 PHE A O 1
ATOM 811 N N . ASP A 1 99 ? 8.369 7.219 -7.607 1.00 87.69 99 ASP A N 1
ATOM 812 C CA . ASP A 1 99 ? 8.528 8.436 -6.803 1.00 87.69 99 ASP A CA 1
ATOM 813 C C . ASP A 1 99 ? 8.941 8.072 -5.363 1.00 87.69 99 ASP A C 1
ATOM 815 O O . ASP A 1 99 ? 8.094 7.812 -4.501 1.00 87.69 99 ASP A O 1
ATOM 819 N N . GLN A 1 100 ? 10.256 7.977 -5.127 1.00 86.56 100 GLN A N 1
ATOM 820 C CA . GLN A 1 100 ? 10.823 7.577 -3.834 1.00 86.56 100 GLN A CA 1
ATOM 821 C C . GLN A 1 100 ? 10.455 8.550 -2.707 1.00 86.56 100 GLN A C 1
ATOM 823 O O . GLN A 1 100 ? 10.031 8.126 -1.633 1.00 86.56 100 GLN A O 1
ATOM 828 N N . MET A 1 101 ? 10.544 9.850 -2.975 1.00 85.44 101 MET A N 1
ATOM 829 C CA . MET A 1 101 ? 10.206 10.890 -2.006 1.00 85.44 101 MET A CA 1
ATOM 830 C C . MET A 1 101 ? 8.738 10.789 -1.575 1.00 85.44 101 MET A C 1
ATOM 832 O O . MET A 1 101 ? 8.428 10.833 -0.383 1.00 85.44 101 MET A O 1
ATOM 836 N N . ALA A 1 102 ? 7.823 10.608 -2.532 1.00 83.81 102 ALA A N 1
ATOM 837 C CA . ALA A 1 102 ? 6.401 10.510 -2.236 1.00 83.81 102 ALA A CA 1
ATOM 838 C C . ALA A 1 102 ? 6.063 9.281 -1.378 1.00 83.81 102 ALA A C 1
ATOM 840 O O . ALA A 1 102 ? 5.261 9.393 -0.440 1.00 83.81 102 ALA A O 1
ATOM 841 N N . VAL A 1 103 ? 6.665 8.118 -1.664 1.00 86.25 103 VAL A N 1
ATOM 842 C CA . VAL A 1 103 ? 6.428 6.914 -0.853 1.00 86.25 103 VAL A CA 1
ATOM 843 C C . VAL A 1 103 ? 7.022 7.071 0.545 1.00 86.25 103 VAL A C 1
ATOM 845 O O . VAL A 1 103 ? 6.302 6.849 1.514 1.00 86.25 103 VAL A O 1
ATOM 848 N N . GLU A 1 104 ? 8.263 7.538 0.686 1.00 87.38 104 GLU A N 1
ATOM 849 C CA . GLU A 1 104 ? 8.915 7.722 1.993 1.00 87.38 104 GLU A CA 1
ATOM 850 C C . GLU A 1 104 ? 8.146 8.692 2.890 1.00 87.38 104 GLU A C 1
ATOM 852 O O . GLU A 1 104 ? 7.869 8.377 4.053 1.00 87.38 104 GLU A O 1
ATOM 857 N N . PHE A 1 105 ? 7.714 9.826 2.334 1.00 86.88 105 PHE A N 1
ATOM 858 C CA . PHE A 1 105 ? 6.873 10.774 3.052 1.00 86.88 105 PHE A CA 1
ATOM 859 C C . PHE A 1 105 ? 5.560 10.130 3.510 1.00 86.88 105 PHE A C 1
ATOM 861 O O . PHE A 1 105 ? 5.185 10.239 4.679 1.00 86.88 105 PHE A O 1
ATOM 868 N N . THR A 1 106 ? 4.868 9.419 2.612 1.00 86.88 106 THR A N 1
ATOM 869 C CA . THR A 1 106 ? 3.577 8.797 2.942 1.00 86.88 106 THR A CA 1
ATOM 870 C C . THR A 1 106 ? 3.741 7.738 4.036 1.00 86.88 106 THR A C 1
ATOM 872 O O . THR A 1 106 ? 2.952 7.721 4.979 1.00 86.88 106 THR A O 1
ATOM 875 N N . ARG A 1 107 ? 4.788 6.902 3.973 1.00 88.38 107 ARG A N 1
ATOM 876 C CA . ARG A 1 107 ? 5.100 5.906 5.016 1.00 88.38 107 ARG A CA 1
ATOM 877 C C . ARG A 1 107 ? 5.401 6.568 6.358 1.00 88.38 107 ARG A C 1
ATOM 879 O O . ARG A 1 107 ? 4.903 6.120 7.389 1.00 88.38 107 ARG A O 1
ATOM 886 N N . SER A 1 108 ? 6.194 7.642 6.360 1.00 88.31 108 SER A N 1
ATOM 887 C CA . SER A 1 108 ? 6.496 8.412 7.575 1.00 88.31 108 SER A CA 1
ATOM 888 C C . SER A 1 108 ? 5.220 8.963 8.211 1.00 88.31 108 SER A C 1
ATOM 890 O O . SER A 1 108 ? 4.968 8.748 9.398 1.00 88.31 108 SER A O 1
ATOM 892 N N . ALA A 1 109 ? 4.367 9.595 7.407 1.00 88.56 109 ALA A N 1
ATOM 893 C CA . ALA A 1 109 ? 3.104 10.142 7.869 1.00 88.56 109 ALA A CA 1
ATOM 894 C C . ALA A 1 109 ? 2.164 9.043 8.404 1.00 88.56 109 ALA A C 1
ATOM 896 O O . ALA A 1 109 ? 1.594 9.206 9.479 1.00 88.56 109 ALA A O 1
ATOM 897 N N . LEU A 1 110 ? 2.047 7.892 7.728 1.00 90.12 110 LEU A N 1
ATOM 898 C CA . LEU A 1 110 ? 1.236 6.763 8.208 1.00 90.12 110 LEU A CA 1
ATOM 899 C C . LEU A 1 110 ? 1.721 6.230 9.556 1.00 90.12 110 LEU A C 1
ATOM 901 O O . LEU A 1 110 ? 0.910 6.011 10.453 1.00 90.12 110 LEU A O 1
ATOM 905 N N . ARG A 1 111 ? 3.035 6.070 9.732 1.00 90.19 111 ARG A N 1
ATOM 906 C CA . ARG A 1 111 ? 3.620 5.626 11.007 1.00 90.19 111 ARG A CA 1
ATOM 907 C C . ARG A 1 111 ? 3.314 6.603 12.142 1.00 90.19 111 ARG A C 1
ATOM 909 O O . ARG A 1 111 ? 2.961 6.163 13.230 1.00 90.19 111 ARG A O 1
ATOM 916 N N . GLN A 1 112 ? 3.378 7.911 11.883 1.00 90.56 112 GLN A N 1
ATOM 917 C CA . GLN A 1 112 ? 2.983 8.925 12.867 1.00 90.56 112 GLN A CA 1
ATOM 918 C C . GLN A 1 112 ? 1.505 8.802 13.255 1.00 90.56 112 GLN A C 1
ATOM 920 O O . GLN A 1 112 ? 1.178 8.820 14.440 1.00 90.56 112 GLN A O 1
ATOM 925 N N . VAL A 1 113 ? 0.615 8.629 12.275 1.00 90.31 113 VAL A N 1
ATOM 926 C CA . VAL A 1 113 ? -0.829 8.502 12.521 1.00 90.31 113 VAL A CA 1
ATOM 927 C C . VAL A 1 113 ? -1.161 7.241 13.324 1.00 90.31 113 VAL A C 1
ATOM 929 O O . VAL A 1 113 ? -1.951 7.297 14.268 1.00 90.31 113 VAL A O 1
ATOM 932 N N . ILE A 1 114 ? -0.542 6.109 12.990 1.00 91.50 114 ILE A N 1
ATOM 933 C CA . ILE A 1 114 ? -0.843 4.810 13.610 1.00 91.50 114 ILE A CA 1
ATOM 934 C C . ILE A 1 114 ? -0.471 4.775 15.091 1.00 91.50 114 ILE A C 1
ATOM 936 O O . ILE A 1 114 ? -1.196 4.159 15.867 1.00 91.50 114 ILE A O 1
ATOM 940 N N . ASN A 1 115 ? 0.562 5.508 15.512 1.00 88.44 115 ASN A N 1
ATOM 941 C CA . ASN A 1 115 ? 0.929 5.624 16.928 1.00 88.44 115 ASN A CA 1
ATOM 942 C C . ASN A 1 115 ? -0.203 6.189 17.808 1.00 88.44 115 ASN A C 1
ATOM 944 O O . ASN A 1 115 ? -0.210 5.964 19.013 1.00 88.44 115 ASN A O 1
ATOM 948 N N . SER A 1 116 ? -1.156 6.917 17.217 1.00 87.81 116 SER A N 1
ATOM 949 C CA . SER A 1 116 ? -2.323 7.489 17.905 1.00 87.81 116 SER A CA 1
ATOM 950 C C . SER A 1 116 ? -3.618 6.678 17.734 1.00 87.81 116 SER A C 1
ATOM 952 O O . SER A 1 116 ? -4.689 7.128 18.140 1.00 87.81 116 SER A O 1
ATOM 954 N N . CYS A 1 117 ? -3.550 5.496 17.114 1.00 93.31 117 CYS A N 1
ATOM 955 C CA . CYS A 1 117 ? -4.712 4.666 16.810 1.00 93.31 117 CYS A CA 1
ATOM 956 C C . CYS A 1 117 ? -4.614 3.298 17.497 1.00 93.31 117 CYS A C 1
ATOM 958 O O . CYS A 1 117 ? -3.914 2.400 17.033 1.00 93.31 117 CYS A O 1
ATOM 960 N N . GLU A 1 118 ? -5.381 3.115 18.570 1.00 94.19 118 GLU A N 1
ATOM 961 C CA . GLU A 1 118 ? -5.339 1.912 19.416 1.00 94.19 118 GLU A CA 1
ATOM 962 C C . GLU A 1 118 ? -5.782 0.640 18.684 1.00 94.19 118 GLU A C 1
ATOM 964 O O . GLU A 1 118 ? -5.313 -0.460 18.973 1.00 94.19 118 GLU A O 1
ATOM 969 N N . LYS A 1 119 ? -6.687 0.785 17.711 1.00 95.44 119 LYS A N 1
ATOM 970 C CA . LYS A 1 119 ? -7.196 -0.335 16.910 1.00 95.44 119 LYS A CA 1
ATOM 971 C C . LYS A 1 119 ? -6.397 -0.565 15.632 1.00 95.44 119 LYS A C 1
ATOM 973 O O . LYS A 1 119 ? -6.749 -1.470 14.880 1.00 95.44 119 LYS A O 1
ATOM 978 N N . CYS A 1 120 ? -5.381 0.245 15.338 1.00 94.94 120 CYS A N 1
ATOM 979 C CA . CYS A 1 120 ? -4.680 0.171 14.064 1.00 94.94 120 CYS A CA 1
ATOM 980 C C . CYS A 1 120 ? -3.551 -0.859 14.072 1.00 94.94 120 CYS A C 1
ATOM 982 O O . CYS A 1 120 ? -2.832 -1.041 15.050 1.00 94.94 120 CYS A O 1
ATOM 984 N N . SER A 1 121 ? -3.344 -1.507 12.934 1.00 93.12 121 SER A N 1
ATOM 985 C CA . SER A 1 121 ? -2.148 -2.300 12.652 1.00 93.12 121 SER A CA 1
ATOM 986 C C . SER A 1 121 ? -1.672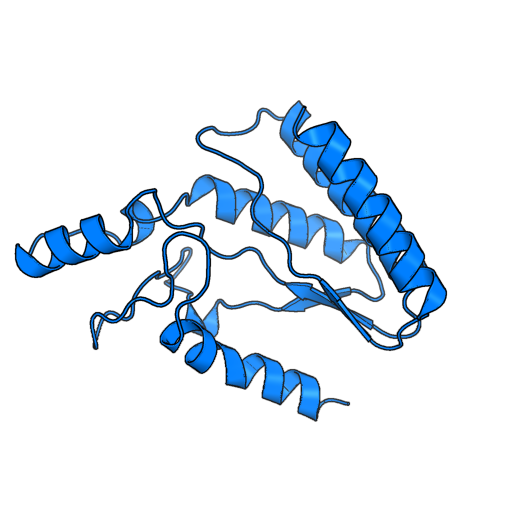 -1.990 11.240 1.00 93.12 121 SER A C 1
ATOM 988 O O . SER A 1 121 ? -2.468 -2.007 10.302 1.00 93.12 121 SER A O 1
ATOM 990 N N . LEU A 1 122 ? -0.387 -1.675 11.090 1.00 92.44 122 LEU A N 1
ATOM 991 C CA . LEU A 1 122 ? 0.200 -1.395 9.784 1.00 92.44 122 LEU A CA 1
ATOM 992 C C . LEU A 1 122 ? 0.585 -2.707 9.092 1.00 92.44 122 LEU A C 1
ATOM 994 O O . LEU A 1 122 ? 1.333 -3.499 9.661 1.00 92.44 122 LEU A O 1
ATOM 998 N N . ILE A 1 123 ? 0.118 -2.917 7.862 1.00 92.25 123 ILE A N 1
ATOM 999 C CA . ILE A 1 123 ? 0.570 -4.020 7.006 1.00 92.25 123 ILE A CA 1
ATOM 1000 C C . ILE A 1 123 ? 1.746 -3.516 6.170 1.00 92.25 123 ILE A C 1
ATOM 1002 O O . ILE A 1 123 ? 1.557 -2.685 5.280 1.00 92.25 123 ILE A O 1
ATOM 1006 N N . SER A 1 124 ? 2.949 -4.019 6.456 1.00 89.38 124 SER A N 1
ATOM 1007 C CA . SER A 1 124 ? 4.155 -3.717 5.677 1.00 89.38 124 SER A CA 1
ATOM 1008 C C . SER A 1 124 ? 4.359 -4.715 4.537 1.00 89.38 124 SER A C 1
ATOM 1010 O O . SER A 1 124 ? 4.071 -5.902 4.668 1.00 89.38 124 SER A O 1
ATOM 1012 N N . TYR A 1 125 ? 4.931 -4.225 3.437 1.00 90.31 125 TYR A N 1
ATOM 1013 C CA . TYR A 1 125 ? 5.365 -5.026 2.293 1.00 90.31 125 TYR A CA 1
ATOM 1014 C C . TYR A 1 125 ? 6.884 -5.126 2.152 1.00 90.31 125 TYR A C 1
ATOM 1016 O O . TYR A 1 125 ? 7.373 -5.566 1.112 1.00 90.31 125 TYR A O 1
ATOM 1024 N N . ASP A 1 126 ? 7.646 -4.732 3.171 1.00 89.75 126 ASP A N 1
ATOM 1025 C CA . ASP A 1 126 ? 9.112 -4.689 3.095 1.00 89.75 126 ASP A CA 1
ATOM 1026 C C . ASP A 1 126 ? 9.728 -6.065 2.792 1.00 89.75 126 ASP A C 1
ATOM 1028 O O . ASP A 1 126 ? 10.695 -6.155 2.045 1.00 89.75 126 ASP A O 1
ATOM 1032 N N . ASN A 1 127 ? 9.128 -7.159 3.265 1.00 90.44 127 ASN A N 1
ATOM 1033 C CA . ASN A 1 127 ? 9.626 -8.505 2.956 1.00 90.44 127 ASN A CA 1
ATOM 1034 C C . ASN A 1 127 ? 9.488 -8.867 1.464 1.00 90.44 127 ASN A C 1
ATOM 1036 O O . ASN A 1 127 ? 10.263 -9.666 0.940 1.00 90.44 127 ASN A O 1
ATOM 1040 N N . VAL A 1 128 ? 8.520 -8.263 0.769 1.00 91.88 128 VAL A N 1
ATOM 1041 C CA . VAL A 1 128 ? 8.195 -8.576 -0.629 1.00 91.88 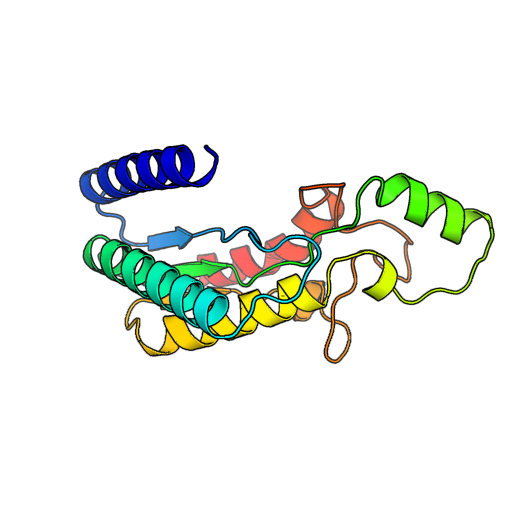128 VAL A CA 1
ATOM 1042 C C . VAL A 1 128 ? 8.821 -7.571 -1.587 1.00 91.88 128 VAL A C 1
ATOM 1044 O O . VAL A 1 128 ? 9.434 -7.954 -2.583 1.00 91.88 128 VAL A O 1
ATOM 1047 N N . PHE A 1 129 ? 8.699 -6.282 -1.284 1.00 91.25 129 PHE A N 1
ATOM 1048 C CA . PHE A 1 129 ? 9.148 -5.192 -2.146 1.00 91.25 129 PHE A CA 1
ATOM 1049 C C . PHE A 1 129 ? 10.303 -4.394 -1.549 1.00 91.25 129 PHE A C 1
ATOM 1051 O O . PHE A 1 129 ? 10.764 -3.462 -2.194 1.00 91.25 129 PHE A O 1
ATOM 1058 N N . GLY A 1 130 ? 10.781 -4.704 -0.348 1.00 89.12 130 GLY A N 1
ATOM 1059 C CA . GLY A 1 130 ? 11.885 -3.979 0.269 1.00 89.12 130 GLY A CA 1
ATOM 1060 C C . GLY A 1 130 ? 13.224 -4.268 -0.405 1.00 89.12 130 GLY A C 1
ATOM 1061 O O . GLY A 1 130 ? 13.503 -5.375 -0.874 1.00 89.12 130 GLY A O 1
ATOM 1062 N N . SER A 1 131 ? 14.065 -3.241 -0.443 1.00 85.06 131 SER A N 1
ATOM 1063 C CA . SER A 1 131 ? 15.453 -3.313 -0.889 1.00 85.06 131 SER A CA 1
ATOM 1064 C C . SER A 1 131 ? 16.296 -2.348 -0.055 1.00 85.06 131 SER A C 1
ATOM 1066 O O . SER A 1 131 ? 16.404 -1.162 -0.374 1.00 85.06 131 SER A O 1
ATOM 1068 N N . GLY A 1 132 ? 16.855 -2.843 1.055 1.00 84.44 132 GLY A N 1
ATOM 1069 C CA . GLY A 1 132 ? 17.555 -2.007 2.034 1.00 84.44 132 GLY A CA 1
ATOM 1070 C C . GLY A 1 132 ? 16.619 -0.953 2.632 1.00 84.44 132 GLY A C 1
ATOM 1071 O O . GLY A 1 132 ? 15.591 -1.294 3.208 1.00 84.44 132 GLY A O 1
ATOM 1072 N N . SER A 1 133 ? 16.958 0.326 2.469 1.00 78.25 133 SER A N 1
ATOM 1073 C CA . SER A 1 133 ? 16.121 1.458 2.892 1.00 78.25 133 SER A CA 1
ATOM 1074 C C . SER A 1 133 ? 15.064 1.882 1.862 1.00 78.25 133 SER A C 1
ATOM 1076 O O . SER A 1 133 ? 14.383 2.880 2.082 1.00 78.25 133 SER A O 1
ATOM 1078 N N . SER A 1 134 ? 14.931 1.170 0.738 1.00 84.81 134 SER A N 1
ATOM 1079 C CA . SER A 1 134 ? 14.062 1.551 -0.381 1.00 84.81 134 SER A CA 1
ATOM 1080 C C . SER A 1 134 ? 13.191 0.385 -0.871 1.00 84.81 134 SER A C 1
ATOM 1082 O O . SER A 1 134 ? 12.987 -0.598 -0.156 1.00 84.81 134 SER A O 1
ATOM 1084 N N . PHE A 1 135 ? 12.668 0.495 -2.094 1.00 89.31 135 PHE A N 1
ATOM 1085 C CA . PHE A 1 135 ? 11.808 -0.497 -2.727 1.00 89.31 135 PHE A CA 1
ATOM 1086 C C . PHE A 1 135 ? 12.381 -1.039 -4.038 1.00 89.31 135 PHE A C 1
ATOM 1088 O O . PHE A 1 135 ? 13.069 -0.346 -4.785 1.00 89.31 135 PHE A O 1
ATOM 1095 N N . ARG A 1 136 ? 12.004 -2.277 -4.349 1.00 92.38 136 ARG A N 1
ATOM 1096 C CA . ARG A 1 136 ? 12.078 -2.888 -5.674 1.00 92.38 136 ARG A CA 1
ATOM 1097 C C . ARG A 1 136 ? 10.688 -2.909 -6.304 1.00 92.38 136 ARG A C 1
ATOM 1099 O O . ARG A 1 136 ? 9.691 -3.214 -5.654 1.00 92.38 136 ARG A O 1
ATOM 1106 N N . VAL A 1 137 ? 10.629 -2.594 -7.591 1.00 93.19 137 VAL A N 1
ATOM 1107 C CA . VAL A 1 137 ? 9.400 -2.576 -8.399 1.00 93.19 137 VAL A CA 1
ATOM 1108 C C . VAL A 1 137 ? 9.345 -3.728 -9.405 1.00 93.19 137 VAL A C 1
ATOM 1110 O O . VAL A 1 137 ? 8.288 -4.001 -9.968 1.00 93.19 137 VAL A O 1
ATOM 1113 N N . PHE A 1 138 ? 10.445 -4.459 -9.590 1.00 94.94 138 PHE A N 1
ATOM 1114 C CA . PHE A 1 138 ? 10.483 -5.738 -10.295 1.00 94.94 138 PHE A CA 1
ATOM 1115 C C . PHE A 1 138 ? 11.448 -6.718 -9.617 1.00 94.94 138 PHE A C 1
ATOM 1117 O O . PHE A 1 138 ? 12.349 -6.315 -8.876 1.00 94.94 138 PHE A O 1
ATOM 1124 N N . ASP A 1 139 ? 11.259 -8.008 -9.882 1.00 94.31 139 ASP A N 1
ATOM 1125 C CA . ASP A 1 139 ? 12.130 -9.061 -9.372 1.00 94.31 139 ASP A CA 1
ATOM 1126 C C . ASP A 1 139 ? 13.430 -9.141 -10.180 1.00 94.31 139 ASP A C 1
ATOM 1128 O O . ASP A 1 139 ? 13.426 -9.325 -11.399 1.00 94.31 139 ASP A O 1
ATOM 1132 N N . GLU A 1 140 ? 14.571 -9.027 -9.506 1.00 91.12 140 GLU A N 1
ATOM 1133 C CA . GLU A 1 140 ? 15.865 -8.965 -10.185 1.00 91.12 140 GLU A CA 1
ATOM 1134 C C . GLU A 1 140 ? 16.255 -10.277 -10.863 1.00 91.12 140 GLU A C 1
ATOM 1136 O O . GLU A 1 140 ? 17.029 -10.252 -11.820 1.00 91.12 140 GLU A O 1
ATOM 1141 N N . LYS A 1 141 ? 15.725 -11.417 -10.418 1.00 92.44 141 LYS A N 1
ATOM 1142 C CA . LYS A 1 141 ? 16.067 -12.726 -10.981 1.00 92.44 141 LYS A CA 1
ATOM 1143 C C . LYS A 1 141 ? 15.270 -13.023 -12.249 1.00 92.44 141 LYS A C 1
ATOM 1145 O O . LYS A 1 141 ? 15.845 -13.371 -13.275 1.00 92.44 141 LYS A O 1
ATOM 1150 N N . THR A 1 142 ? 13.953 -12.886 -12.180 1.00 94.19 142 THR A N 1
ATOM 1151 C CA . THR A 1 142 ? 13.009 -13.203 -13.261 1.00 94.19 142 THR A CA 1
ATOM 1152 C C . THR A 1 142 ? 12.789 -12.038 -14.218 1.00 94.19 142 THR A C 1
ATOM 1154 O O . THR A 1 142 ? 12.279 -12.244 -15.316 1.00 94.19 142 THR A O 1
ATOM 1157 N N . LYS A 1 143 ? 13.164 -10.817 -13.813 1.00 93.19 143 LYS A N 1
ATOM 1158 C CA . LYS A 1 143 ? 12.889 -9.553 -14.516 1.00 93.19 143 LYS A CA 1
ATOM 1159 C C . LYS A 1 143 ? 11.395 -9.240 -14.665 1.00 93.19 143 LYS A C 1
ATOM 1161 O O . LYS A 1 143 ? 11.028 -8.341 -15.418 1.00 93.19 143 LYS A O 1
ATOM 1166 N N . VAL A 1 144 ? 10.528 -9.945 -13.934 1.00 94.62 144 VAL A N 1
ATOM 1167 C CA . VAL A 1 144 ? 9.080 -9.721 -13.950 1.00 94.62 144 VAL A CA 1
ATOM 1168 C C . VAL A 1 144 ? 8.730 -8.583 -13.001 1.00 94.62 144 VAL A C 1
ATOM 1170 O O . VAL A 1 144 ? 9.181 -8.539 -11.857 1.00 94.62 144 VAL A O 1
ATOM 1173 N N . SER A 1 145 ? 7.908 -7.649 -13.472 1.00 95.19 145 SER A N 1
ATOM 1174 C CA . SER A 1 145 ? 7.485 -6.519 -12.652 1.00 95.19 145 SER A CA 1
ATOM 1175 C C . SER A 1 145 ? 6.436 -6.899 -11.606 1.00 95.19 145 SER A C 1
ATOM 1177 O O . SER A 1 145 ? 5.486 -7.631 -11.898 1.00 95.19 145 SER A O 1
ATOM 1179 N N . PHE A 1 146 ? 6.567 -6.335 -10.404 1.00 95.38 146 PHE A N 1
ATOM 1180 C CA . PHE A 1 146 ? 5.565 -6.405 -9.339 1.00 95.38 146 PHE A CA 1
ATOM 1181 C C . PHE A 1 146 ? 4.395 -5.445 -9.566 1.00 95.38 146 PHE A C 1
ATOM 1183 O O . PHE A 1 146 ? 3.331 -5.614 -8.970 1.00 95.38 146 PHE A O 1
ATOM 1190 N N . PHE A 1 147 ? 4.564 -4.451 -10.437 1.00 93.19 147 PHE A N 1
ATOM 1191 C CA . PHE A 1 147 ? 3.578 -3.411 -10.683 1.00 93.19 147 PHE A CA 1
ATOM 1192 C C . PHE A 1 147 ? 3.276 -3.260 -12.176 1.00 93.19 147 PHE A C 1
ATOM 1194 O O . PHE A 1 147 ? 4.055 -3.578 -13.066 1.00 93.19 147 PHE A O 1
ATOM 1201 N N . THR A 1 148 ? 2.087 -2.760 -12.453 1.00 89.06 148 THR A N 1
ATOM 1202 C CA . THR A 1 148 ? 1.741 -2.112 -13.719 1.00 89.06 148 THR A CA 1
ATOM 1203 C C . THR A 1 148 ? 1.927 -0.600 -13.532 1.00 89.06 148 THR A C 1
ATOM 1205 O O . THR A 1 148 ? 2.632 -0.180 -12.622 1.00 89.06 148 THR A O 1
ATOM 1208 N N . GLU A 1 149 ? 1.307 0.261 -14.340 1.00 81.56 149 GLU A N 1
ATOM 1209 C CA . GLU A 1 149 ? 1.440 1.713 -14.131 1.00 81.56 149 GLU A CA 1
ATOM 1210 C C . GLU A 1 149 ? 0.844 2.197 -12.795 1.00 81.56 149 GLU A C 1
ATOM 1212 O O . GLU A 1 149 ? 1.402 3.081 -12.145 1.00 81.56 149 GLU A O 1
ATOM 1217 N N . HIS A 1 150 ? -0.303 1.651 -12.375 1.00 78.62 150 HIS A N 1
ATOM 1218 C CA . HIS A 1 150 ? -1.058 2.158 -11.214 1.00 78.62 150 HIS A CA 1
ATOM 1219 C C . HIS A 1 150 ? -1.518 1.078 -10.227 1.00 78.62 150 HIS A C 1
ATOM 1221 O O . HIS A 1 150 ? -2.125 1.404 -9.205 1.00 78.62 150 HIS A O 1
ATOM 1227 N N . TYR A 1 151 ? -1.244 -0.192 -10.521 1.00 87.44 151 TYR A N 1
ATOM 1228 C CA . TYR A 1 151 ? -1.722 -1.343 -9.756 1.00 87.44 151 TYR A CA 1
ATOM 1229 C C . TYR A 1 151 ? -0.602 -2.360 -9.576 1.00 87.44 151 TYR A C 1
ATOM 1231 O O . TYR A 1 151 ? 0.329 -2.383 -10.378 1.00 87.44 151 TYR A O 1
ATOM 1239 N N . MET A 1 152 ? -0.711 -3.245 -8.587 1.00 90.94 152 MET A N 1
ATOM 1240 C CA . MET A 1 152 ? 0.121 -4.451 -8.569 1.00 90.94 152 MET A CA 1
ATOM 1241 C C . MET A 1 152 ? -0.159 -5.300 -9.815 1.00 90.94 152 MET A C 1
ATOM 1243 O O . MET A 1 152 ? -1.295 -5.376 -10.287 1.00 90.94 152 MET A O 1
ATOM 1247 N N . SER A 1 153 ? 0.878 -5.926 -10.359 1.00 94.38 153 SER A N 1
ATOM 1248 C CA . SER A 1 153 ? 0.734 -6.934 -11.407 1.00 94.38 153 SER A CA 1
ATOM 1249 C C . SER A 1 153 ? 0.187 -8.241 -10.810 1.00 94.38 153 SER A C 1
ATOM 1251 O O . SER A 1 153 ? 0.251 -8.432 -9.593 1.00 94.38 153 SER A O 1
ATOM 1253 N N . PRO A 1 154 ? -0.296 -9.195 -11.628 1.00 95.62 154 PRO A N 1
ATOM 1254 C CA . PRO A 1 154 ? -0.641 -10.531 -11.136 1.00 95.62 154 PRO A CA 1
ATOM 1255 C C . PRO A 1 154 ? 0.516 -11.234 -10.414 1.00 95.62 154 PRO A C 1
ATOM 1257 O O . PRO A 1 154 ? 0.288 -12.029 -9.506 1.00 95.62 154 PRO A O 1
ATOM 1260 N N . PHE A 1 155 ? 1.758 -10.937 -10.808 1.00 96.00 155 PHE A N 1
ATOM 1261 C CA . PHE A 1 155 ? 2.941 -11.433 -10.119 1.00 96.00 155 PHE A CA 1
ATOM 1262 C C . PHE A 1 155 ? 3.096 -10.762 -8.750 1.00 96.00 155 PHE A C 1
ATOM 1264 O O . PHE A 1 155 ? 3.158 -11.461 -7.750 1.00 96.00 155 PHE A O 1
ATOM 1271 N N . GLY A 1 156 ? 3.021 -9.429 -8.673 1.00 95.06 156 GLY A N 1
ATOM 1272 C CA . GLY A 1 156 ? 3.059 -8.713 -7.392 1.00 95.06 156 GLY A CA 1
ATOM 1273 C C . GLY A 1 156 ? 1.955 -9.143 -6.422 1.00 95.06 156 GLY A C 1
ATOM 1274 O O . GLY A 1 156 ? 2.228 -9.334 -5.244 1.00 95.06 156 GLY A O 1
ATOM 1275 N N . LEU A 1 157 ? 0.732 -9.371 -6.918 1.00 94.62 157 LEU A N 1
ATOM 1276 C CA . LEU A 1 157 ? -0.389 -9.876 -6.114 1.00 94.62 157 LEU A CA 1
ATOM 1277 C C . LEU A 1 157 ? -0.116 -11.264 -5.522 1.00 94.62 157 LEU A C 1
ATOM 1279 O O . LEU A 1 157 ? -0.478 -11.526 -4.378 1.00 94.62 157 LEU A O 1
ATOM 1283 N N . ARG A 1 158 ? 0.530 -12.147 -6.288 1.00 96.38 158 ARG A N 1
ATOM 1284 C CA . ARG A 1 158 ? 0.920 -13.478 -5.812 1.00 96.38 158 ARG A CA 1
ATOM 1285 C C . ARG A 1 158 ? 1.952 -13.389 -4.696 1.00 96.38 158 ARG A C 1
ATOM 1287 O O . ARG A 1 158 ? 1.820 -14.088 -3.703 1.00 96.38 158 ARG A O 1
ATOM 1294 N N . GLU A 1 159 ? 2.936 -12.512 -4.849 1.00 95.56 159 GLU A N 1
ATOM 1295 C CA . GLU A 1 159 ? 4.009 -12.356 -3.867 1.00 95.56 159 GLU A CA 1
ATOM 1296 C C . GLU A 1 159 ? 3.521 -11.736 -2.546 1.00 95.56 159 GLU A C 1
ATOM 1298 O O . GLU A 1 159 ? 4.089 -12.009 -1.494 1.00 95.56 159 GLU A O 1
ATOM 1303 N N . VAL A 1 160 ? 2.451 -10.930 -2.566 1.00 94.12 160 VAL A N 1
ATOM 1304 C CA . VAL A 1 160 ? 1.850 -10.379 -1.335 1.00 94.12 160 VAL A CA 1
ATOM 1305 C C . VAL A 1 160 ? 0.815 -11.293 -0.685 1.00 94.12 160 VAL A C 1
ATOM 1307 O O . VAL A 1 160 ? 0.467 -11.057 0.471 1.00 94.12 160 VAL A O 1
ATOM 1310 N N . ALA A 1 161 ? 0.304 -12.305 -1.391 1.00 94.25 161 ALA A N 1
ATOM 1311 C CA . ALA A 1 161 ? -0.737 -13.192 -0.869 1.00 94.25 161 ALA A CA 1
ATOM 1312 C C . ALA A 1 161 ? -0.373 -13.839 0.486 1.00 94.25 161 ALA A C 1
ATOM 1314 O O . ALA A 1 161 ? -1.216 -13.778 1.384 1.00 94.25 161 ALA A O 1
ATOM 1315 N N . PRO A 1 162 ? 0.870 -14.322 0.714 1.00 95.19 162 PRO A N 1
ATOM 1316 C CA . PRO A 1 162 ? 1.251 -14.924 1.994 1.00 95.19 162 PRO A CA 1
ATOM 1317 C C . PRO A 1 162 ? 1.080 -13.998 3.207 1.00 95.19 162 PRO A C 1
ATOM 1319 O O . PRO A 1 162 ? 0.741 -14.464 4.289 1.00 95.19 162 PRO A O 1
ATOM 1322 N N . ILE A 1 163 ? 1.249 -12.679 3.035 1.00 93.25 163 ILE A N 1
ATOM 1323 C CA . ILE A 1 163 ? 1.047 -11.703 4.122 1.00 93.25 163 ILE A CA 1
ATOM 1324 C C . ILE A 1 163 ? -0.412 -11.720 4.586 1.00 93.25 163 ILE A C 1
ATOM 1326 O O . ILE A 1 163 ? -0.699 -11.674 5.780 1.00 93.25 163 ILE A O 1
ATOM 1330 N N . TYR A 1 164 ? -1.350 -11.777 3.642 1.00 90.75 164 TYR A N 1
ATOM 1331 C CA . TYR A 1 164 ? -2.773 -11.804 3.965 1.00 90.75 164 TYR A CA 1
ATOM 1332 C C . TYR A 1 164 ? -3.211 -13.163 4.506 1.00 90.75 164 TYR A C 1
ATOM 1334 O O . TYR A 1 164 ? -4.055 -13.205 5.395 1.00 90.75 164 TYR A O 1
ATOM 1342 N N . GLU A 1 165 ? -2.629 -14.257 4.015 1.00 92.31 165 GLU A N 1
ATOM 1343 C CA . GLU A 1 165 ? -2.863 -15.599 4.557 1.00 92.31 165 GLU A CA 1
ATOM 1344 C C . GLU A 1 165 ? -2.463 -15.681 6.037 1.00 92.31 165 GLU A C 1
ATOM 1346 O O . GLU A 1 165 ? -3.245 -16.173 6.849 1.00 92.31 165 GLU A O 1
ATOM 1351 N N . GLU A 1 166 ? -1.309 -15.122 6.414 1.00 92.19 166 GLU A N 1
ATOM 1352 C CA . GLU A 1 166 ? -0.840 -15.070 7.807 1.00 92.19 166 GLU A CA 1
ATOM 1353 C C . GLU A 1 166 ? -1.762 -14.231 8.707 1.00 92.19 166 GLU A C 1
ATOM 1355 O O . GLU A 1 166 ? -2.131 -14.653 9.808 1.00 92.19 166 GLU A O 1
ATOM 1360 N N . ILE A 1 167 ? -2.188 -13.058 8.227 1.00 89.25 167 ILE A N 1
ATOM 1361 C CA . ILE A 1 167 ? -3.141 -12.205 8.950 1.00 89.25 167 ILE A CA 1
ATOM 1362 C C . ILE A 1 167 ? -4.460 -12.951 9.155 1.00 89.25 167 ILE A C 1
ATOM 1364 O O . ILE A 1 167 ? -4.974 -12.981 10.269 1.00 89.25 167 ILE A O 1
ATOM 1368 N N . CYS A 1 168 ? -5.002 -13.572 8.106 1.00 86.69 168 CYS A N 1
ATOM 1369 C CA . CYS A 1 168 ? -6.258 -14.315 8.181 1.00 86.69 168 CYS A CA 1
ATOM 1370 C C . CYS A 1 168 ? -6.164 -15.546 9.091 1.00 86.69 168 CYS A C 1
ATOM 1372 O O . CYS A 1 168 ? -7.138 -15.856 9.762 1.00 86.69 168 CYS A O 1
ATOM 1374 N N . ALA A 1 169 ? -5.012 -16.217 9.156 1.00 90.75 169 ALA A N 1
ATOM 1375 C CA . ALA A 1 169 ? -4.793 -17.358 10.048 1.00 90.75 169 ALA A CA 1
ATOM 1376 C C . ALA A 1 169 ? -4.698 -16.973 11.538 1.00 90.75 169 ALA A C 1
ATOM 1378 O O . ALA A 1 169 ? -4.700 -17.849 12.401 1.00 90.75 169 ALA A O 1
ATOM 1379 N N . SER A 1 170 ? -4.598 -15.676 11.845 1.00 83.69 170 SER A N 1
ATOM 1380 C CA . SER A 1 170 ? -4.483 -15.152 13.211 1.00 83.69 170 SER A CA 1
ATOM 1381 C C . SER A 1 170 ? -5.836 -14.811 13.862 1.00 83.69 170 SER A C 1
ATOM 1383 O O . SER A 1 170 ? -5.850 -14.282 14.979 1.00 83.69 170 SER A O 1
ATOM 1385 N N . PHE A 1 171 ? -6.956 -15.080 13.179 1.00 78.12 171 PHE A N 1
ATOM 1386 C CA . PHE A 1 171 ? -8.334 -14.832 13.629 1.00 78.12 171 PHE A CA 1
ATOM 1387 C C . PHE A 1 171 ? -9.189 -16.093 13.521 1.00 78.12 171 PHE A C 1
ATOM 1389 O O . PHE A 1 171 ? -10.119 -16.211 14.351 1.00 78.12 171 PHE A O 1
#

Foldseek 3Di:
DVVVVVVVVLVVVLVVLLVVLEQEAEAEDELDDPDDDDDPVRLVVVLVVLLVSLVSNLVSHDAAYEYEQYDFQFDVVLVVVLCVCVVVVHDDDQCVGGDFNSSVSRNVSVVVSVVVRPRYDYQDPCVQFNDPVTGHQADPPVSGGLDDNGGGDPVVCVSCVVSVVVVVVVD

Organism: Nippostrongylus brasiliensis (NCBI:txid27835)

=== Feature glossary ===
Key to the feature types in this record:

Secondary structure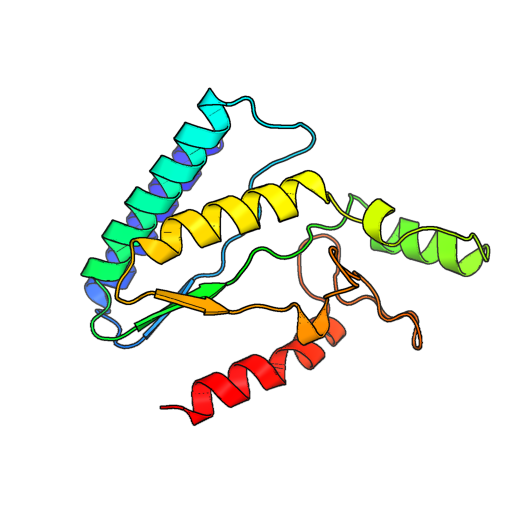 (8-state, DSSP). Secondary structure is the local, repeating backbone conformation. DSSP classifies it into eight states by reading the hydrogen-bond network: three helix types (H, G, I), two β types (E, B), two non-regular types (T, S), and unstructured coil (-).

Backbone torsions (φ/ψ). Backbone dihedral angles. Every residue except chain termini has a φ (preceding-C → N → Cα → C) and a ψ (N → Cα → C → next-N). They are reported in degrees following the IUPAC sign convention. Secondary structure is essentially a statement about which (φ, ψ) basin each residue occupies.

Predicted aligned error. Predicted Aligned Error (PAE) is an AlphaFold confidence matrix: entry (i, j) is the expected error in the position of residue j, in ångströms, when the prediction is superimposed on the true structure at residue i. Low PAE within a block of residues means that block is internally rigid and well-predicted; high PAE between two blocks means their relative placement is uncertain even if each block individually is confident.

B-factor. B-factor (Debye–Waller factor) reflects atomic displacement in the crystal lattice. It is an experimental observable (units Å²), not a prediction; low values mean the atom is pinned down, high values mean it moves or is heterogeneous across the crystal.

Secondary structure (3-state, P-SEA). Three-state secondary structure (P-SEA) collapses the eight DSSP classes into helix (a), strand (b), and coil (c). P-SEA assigns these from Cα geometry alone — distances and angles — without requiring backbone oxygens, so it works on any Cα trace.

Sequence. Primary structure: the covalent order of the twenty standard amino acids along the backbone. Two proteins with the same sequence will (almost always) fold to the same structure; two with 30% identity often share a fold but not the details.

pLDDT. pLDDT is the predicted lDDT-Cα score: AlphaFold's confidence that the local environment of each residue (all inter-atomic distances within 15 Å) is correctly placed. It is a per-residue number between 0 and 100, with higher meaning more reliable.

InterPro / GO / CATH / organism. Functional annotations link the protein to curated databases. InterPro entries identify conserved domains and families by matching the sequence against member-database signatures (Pfam, PROSITE, CDD, …). Gene Ontology (GO) terms describe molecular function, biological process, and cellular component in a controlled vocabulary. CATH places the structure in a hierarchical fold classification (Class/Architecture/Topology/Homologous-superfamily). The organism is the source species.

Contact-map, Ramachandran, and PAE plots. Three diagnostic plots accompany the record. The Cα contact map visualizes the tertiary structure as a 2D adjacency matrix (8 Å cutoff, sequence-local contacts suppressed). The Ramachandran plot shows the distribution of backbone (φ, ψ) torsions, with points in the α and β basins reflecting secondary structure content. The PAE plot shows AlphaFold's inter-residue confidence as a color matrix.

mmCIF coordinates. The mmCIF table is the protein's shape written out atom by atom. For each backbone N, Cα, C, and carbonyl O, it records an (x, y, z) coordinate triple in Å plus the residue type, chain letter, and residue number.

Radius of gyration, Cα contacts, bounding box. Three whole-structure scalars: the radius of gyration (RMS distance of Cα from centroid, in Å), the count of Cα–Cα contacts (pairs closer than 8 Å and separated by more than four residues in sequence — i.e. tertiary, not local, contacts), and the bounding-box dimensions. Together they distinguish compact globular folds from extended fibres or disordered chains.

Foldseek 3Di. The Foldseek 3Di string encodes local tertiary geometry as a 20-letter alphabet — one character per residue — derived from the relative positions of nearby Cα atoms. Unlike the amino-acid sequence, 3Di is a direct function of the 3D structure, so two proteins with the same fold have similar 3Di strings even at low sequence identity.

Rendered structure images. Six rendered views show the 3D structure from the faces of a cube — i.e. along ±x, ±y, ±z. Rendering representation is drawn randomly per protein from cartoon (secondary-structure ribbons), sticks (backbone bonds), or molecular surface; coloring is either N→C rainbow (blue at the N-terminus through red at the C-terminus) or one color per chain.

Nearest PDB structures. The Foldseek neighbor list gives the closest experimentally determined structures in the PDB, ranked by structural alignment. TM-score near 1 means near-identical fold; near 0.3 means only rough topology match. This is how one finds what a novel AlphaFold prediction most resembles in the solved-structure universe.

Solvent-accessible surface area. SASA measures how much of the protein is reachable by solvent. It is computed by rolling a water-sized probe over the atomic surface and summing the exposed area (Å²). Per-residue SASA distinguishes core (buried, low SASA) from surface (exposed, high SASA) residues; total SASA is a whole-molecule size measure.